Protein AF-A0A392P795-F1 (afdb_monomer)

Sequence (72 aa):
MSKEELIFLWMANGFISSRENLEVEDVGNMIWNELCQKSFFQDIDMDG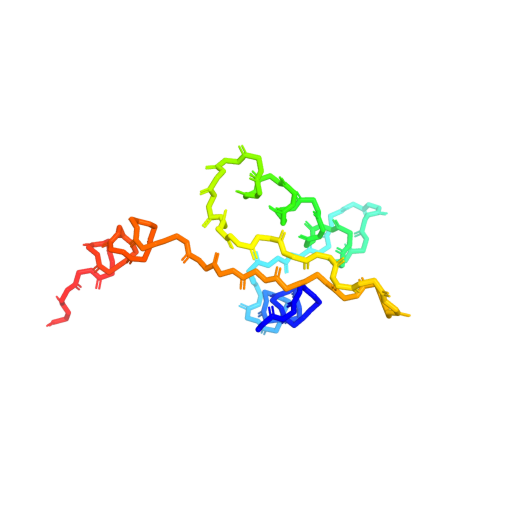DYGDISFKMHDLVHDLAQSLMGQE

Structure (mmCIF, N/CA/C/O backbone):
data_AF-A0A392P795-F1
#
_entry.id   AF-A0A392P795-F1
#
loop_
_atom_site.group_PDB
_atom_site.id
_atom_site.type_symbol
_atom_site.label_atom_id
_atom_site.label_alt_id
_atom_site.label_comp_id
_atom_site.label_asym_id
_atom_site.label_entity_id
_atom_site.label_seq_id
_atom_site.pdbx_PDB_ins_code
_atom_site.Cartn_x
_atom_site.Cartn_y
_atom_site.Cartn_z
_atom_site.occupancy
_atom_site.B_iso_or_equiv
_atom_site.auth_seq_id
_atom_site.auth_comp_id
_atom_site.auth_asym_id
_atom_site.auth_atom_id
_atom_site.pdbx_PDB_model_num
ATOM 1 N N . MET A 1 1 ? 7.200 3.545 7.507 1.00 72.12 1 MET A N 1
ATOM 2 C CA . MET A 1 1 ? 7.105 2.847 6.218 1.00 72.12 1 MET A CA 1
ATOM 3 C C . MET A 1 1 ? 6.718 3.896 5.216 1.00 72.12 1 MET A C 1
ATOM 5 O O . MET A 1 1 ? 5.701 4.560 5.407 1.00 72.12 1 MET A O 1
ATOM 9 N N . SER A 1 2 ? 7.577 4.083 4.235 1.00 83.06 2 SER A N 1
ATOM 10 C CA . SER A 1 2 ? 7.387 5.036 3.155 1.00 83.06 2 SER A CA 1
ATOM 11 C C . SER A 1 2 ? 6.618 4.370 2.021 1.00 83.06 2 SER A C 1
ATOM 13 O O . SER A 1 2 ? 6.681 3.149 1.837 1.00 83.06 2 SER A O 1
ATOM 15 N N . LYS A 1 3 ? 5.861 5.155 1.254 1.00 85.00 3 LYS A N 1
ATOM 16 C CA . LYS A 1 3 ? 5.101 4.650 0.098 1.00 85.00 3 LYS A CA 1
ATOM 17 C C . LYS A 1 3 ? 5.984 3.844 -0.863 1.00 85.00 3 LYS A C 1
ATOM 19 O O . LYS A 1 3 ? 5.579 2.778 -1.322 1.00 85.00 3 LYS A O 1
ATOM 24 N N . GLU A 1 4 ? 7.186 4.342 -1.140 1.00 85.88 4 GLU A N 1
ATOM 25 C CA . GLU A 1 4 ? 8.147 3.694 -2.037 1.00 85.88 4 GLU A CA 1
ATOM 26 C C . GLU A 1 4 ? 8.595 2.328 -1.505 1.00 85.88 4 GLU A C 1
ATOM 28 O O . GLU A 1 4 ? 8.581 1.346 -2.244 1.00 85.88 4 GLU A O 1
ATOM 33 N N . GLU A 1 5 ? 8.896 2.228 -0.206 1.00 87.69 5 GLU A N 1
ATOM 34 C CA . GLU A 1 5 ? 9.278 0.964 0.437 1.00 87.69 5 GLU A CA 1
ATOM 35 C C . GLU A 1 5 ? 8.195 -0.107 0.273 1.00 87.69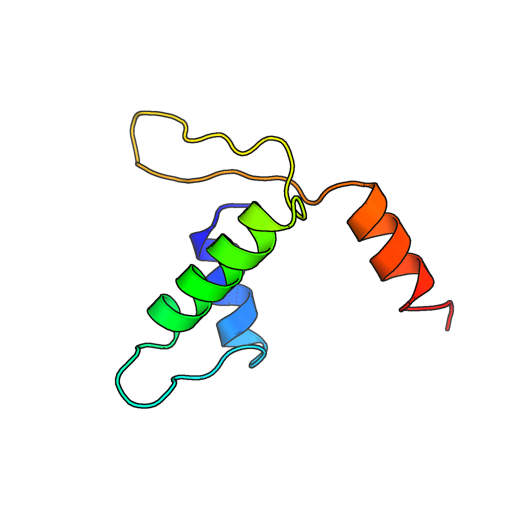 5 GLU A C 1
ATOM 37 O O . GLU A 1 5 ? 8.501 -1.261 -0.027 1.00 87.69 5 GLU A O 1
ATOM 42 N N . LEU A 1 6 ? 6.919 0.262 0.427 1.00 88.06 6 LEU A N 1
ATOM 43 C CA . LEU A 1 6 ? 5.819 -0.683 0.256 1.00 88.06 6 LEU A CA 1
ATOM 44 C C . LEU A 1 6 ? 5.689 -1.163 -1.193 1.00 88.06 6 LEU A C 1
ATOM 46 O O . LEU A 1 6 ? 5.485 -2.356 -1.423 1.00 88.06 6 LEU A O 1
ATOM 50 N N . ILE A 1 7 ? 5.839 -0.260 -2.165 1.00 88.81 7 ILE A N 1
ATOM 51 C CA . ILE A 1 7 ? 5.818 -0.627 -3.584 1.00 88.81 7 ILE A CA 1
ATOM 52 C C . ILE A 1 7 ? 6.988 -1.570 -3.892 1.00 88.81 7 ILE A C 1
ATOM 54 O O . ILE A 1 7 ? 6.769 -2.619 -4.499 1.00 88.81 7 ILE A O 1
ATOM 58 N N . PHE A 1 8 ? 8.200 -1.284 -3.401 1.00 89.94 8 PHE A N 1
ATOM 59 C CA . PHE A 1 8 ? 9.349 -2.185 -3.547 1.00 89.94 8 PHE A CA 1
ATOM 60 C C . PHE A 1 8 ? 9.099 -3.563 -2.925 1.00 89.94 8 PHE A C 1
ATOM 62 O O . PHE A 1 8 ? 9.446 -4.570 -3.540 1.00 89.94 8 PHE A O 1
ATOM 69 N N . LEU A 1 9 ? 8.452 -3.640 -1.757 1.00 91.50 9 LEU A N 1
ATOM 70 C CA . LEU A 1 9 ? 8.074 -4.918 -1.143 1.00 91.50 9 LEU A CA 1
ATOM 71 C C . LEU A 1 9 ? 7.072 -5.696 -2.003 1.00 91.50 9 LEU A C 1
ATOM 73 O O . LEU A 1 9 ? 7.227 -6.905 -2.181 1.00 91.50 9 LEU A O 1
ATOM 77 N N . TRP A 1 10 ? 6.073 -5.025 -2.579 1.00 92.44 10 TRP A N 1
ATOM 78 C CA . TRP A 1 10 ? 5.134 -5.667 -3.500 1.00 92.44 10 TRP A CA 1
ATOM 79 C C . TRP A 1 10 ? 5.818 -6.193 -4.760 1.00 92.44 10 TRP A C 1
ATOM 81 O O . TRP A 1 10 ? 5.476 -7.285 -5.219 1.00 92.44 10 TRP A O 1
ATOM 91 N N . MET A 1 11 ? 6.796 -5.456 -5.293 1.00 90.06 11 MET A N 1
ATOM 92 C CA . MET A 1 11 ? 7.605 -5.906 -6.427 1.00 90.06 11 MET A CA 1
ATOM 93 C C . MET A 1 11 ? 8.480 -7.104 -6.056 1.00 90.06 11 MET A C 1
ATOM 95 O O . MET A 1 11 ? 8.465 -8.114 -6.756 1.00 90.06 11 MET A O 1
ATOM 99 N N . ALA A 1 12 ? 9.199 -7.026 -4.934 1.00 91.94 12 ALA A N 1
ATOM 100 C CA . ALA A 1 12 ? 10.097 -8.081 -4.470 1.00 91.94 12 ALA A CA 1
ATOM 101 C C . ALA A 1 12 ? 9.354 -9.390 -4.163 1.00 91.94 12 ALA A C 1
ATOM 103 O O . ALA A 1 12 ? 9.865 -10.471 -4.445 1.00 91.94 12 ALA A O 1
ATOM 104 N N . ASN A 1 13 ? 8.134 -9.298 -3.627 1.00 89.69 13 ASN A N 1
ATOM 105 C CA . ASN A 1 13 ? 7.297 -10.460 -3.337 1.00 89.69 13 ASN A CA 1
ATOM 106 C C . ASN A 1 13 ? 6.450 -10.921 -4.542 1.00 89.69 13 ASN A C 1
ATOM 108 O O . ASN A 1 13 ? 5.673 -11.867 -4.425 1.00 89.69 13 ASN A O 1
ATOM 112 N N . GLY A 1 14 ? 6.562 -10.252 -5.695 1.00 89.69 14 GLY A N 1
ATOM 113 C CA . GLY A 1 14 ? 5.824 -10.598 -6.912 1.00 89.69 14 GLY A CA 1
ATOM 114 C C . GLY A 1 14 ? 4.307 -10.405 -6.812 1.00 89.69 14 GLY A C 1
ATOM 115 O O . GLY A 1 14 ? 3.564 -11.029 -7.567 1.00 89.69 14 GLY A O 1
ATOM 116 N N . PHE A 1 15 ? 3.829 -9.563 -5.889 1.00 88.31 15 PHE A N 1
ATOM 117 C CA . PHE A 1 15 ? 2.402 -9.239 -5.767 1.00 88.31 15 PHE A CA 1
ATOM 118 C C . PHE A 1 15 ? 1.908 -8.354 -6.909 1.00 88.31 15 PHE A C 1
ATOM 120 O O . PHE A 1 15 ? 0.735 -8.412 -7.278 1.00 88.31 15 PHE A O 1
ATOM 127 N N . ILE A 1 16 ? 2.804 -7.539 -7.463 1.00 90.06 16 ILE A N 1
ATOM 128 C CA . ILE A 1 16 ? 2.535 -6.682 -8.611 1.00 90.06 16 ILE A CA 1
ATOM 129 C C . ILE A 1 16 ? 3.488 -7.037 -9.748 1.00 90.06 16 ILE A C 1
ATOM 131 O O . ILE A 1 16 ? 4.620 -7.464 -9.534 1.00 90.06 16 ILE A O 1
ATOM 135 N N . SER A 1 17 ? 3.006 -6.876 -10.973 1.00 86.81 17 SER A N 1
ATOM 136 C CA . SER A 1 17 ? 3.766 -7.099 -12.201 1.00 86.81 17 SER A CA 1
ATOM 137 C C . SER A 1 17 ? 3.508 -5.946 -13.160 1.00 86.81 17 SER A C 1
ATOM 139 O O . SER A 1 17 ? 2.527 -5.212 -13.005 1.00 86.81 17 SER A O 1
ATOM 141 N N . SER A 1 18 ? 4.399 -5.765 -14.133 1.00 87.19 18 SER A N 1
ATOM 142 C CA . SER A 1 18 ? 4.201 -4.757 -15.170 1.00 87.19 18 SER A CA 1
ATOM 143 C C . SER A 1 18 ? 2.952 -5.097 -15.972 1.00 87.19 18 SER A C 1
ATOM 145 O O . SER A 1 18 ? 2.629 -6.267 -16.207 1.00 87.19 18 SER A O 1
ATOM 147 N N . ARG A 1 19 ? 2.229 -4.063 -16.395 1.00 85.75 19 ARG A N 1
ATOM 148 C CA . ARG A 1 19 ? 1.000 -4.233 -17.164 1.00 85.75 19 ARG A CA 1
ATOM 149 C C . ARG A 1 19 ? 1.083 -3.427 -18.440 1.00 85.75 19 ARG A C 1
ATOM 151 O O . ARG A 1 19 ? 1.099 -2.206 -18.388 1.00 85.75 19 ARG A O 1
ATOM 158 N N . GLU A 1 20 ? 1.054 -4.124 -19.572 1.00 82.88 20 GLU A N 1
ATOM 159 C CA . GLU A 1 20 ? 1.054 -3.535 -20.917 1.00 82.88 20 GLU A CA 1
ATOM 160 C C . GLU A 1 20 ? 2.173 -2.495 -21.107 1.00 82.88 20 GLU A C 1
ATOM 162 O O . GLU A 1 20 ? 3.303 -2.876 -21.398 1.00 82.88 20 GLU A O 1
ATOM 167 N N . ASN A 1 21 ? 1.851 -1.208 -20.924 1.00 84.81 21 ASN A N 1
ATOM 168 C CA . ASN A 1 21 ? 2.733 -0.051 -21.108 1.00 84.81 21 ASN A CA 1
ATOM 169 C C . ASN A 1 21 ? 3.085 0.671 -19.792 1.00 84.81 21 ASN A C 1
ATOM 171 O O . ASN A 1 21 ? 3.582 1.791 -19.837 1.00 84.81 21 ASN A O 1
ATOM 175 N N . LEU A 1 22 ? 2.760 0.084 -18.641 1.00 87.19 22 LEU A N 1
ATOM 176 C CA . LEU A 1 22 ? 3.032 0.651 -17.323 1.00 87.19 22 LEU A CA 1
ATOM 177 C C . LEU A 1 22 ? 4.192 -0.086 -16.667 1.00 87.19 22 LEU A C 1
ATOM 179 O O . LEU A 1 22 ? 4.224 -1.326 -16.648 1.00 87.19 22 LEU A O 1
ATOM 183 N N . GLU A 1 23 ? 5.117 0.683 -16.098 1.00 88.56 23 GLU A N 1
ATOM 184 C CA . GLU A 1 23 ? 6.179 0.121 -15.280 1.00 88.56 23 GLU A CA 1
ATOM 185 C C . GLU A 1 23 ? 5.583 -0.464 -13.996 1.00 88.56 23 GLU A C 1
ATOM 187 O O . GLU A 1 23 ? 4.472 -0.134 -13.569 1.00 88.56 23 GLU A O 1
ATOM 192 N N . VAL A 1 24 ? 6.307 -1.392 -13.371 1.00 88.00 24 VAL A N 1
ATOM 193 C CA . VAL A 1 24 ? 5.824 -2.047 -12.147 1.00 88.00 24 VAL A CA 1
ATOM 194 C C . VAL A 1 24 ? 5.594 -1.012 -11.034 1.00 88.00 24 VAL A C 1
ATOM 196 O O . VAL A 1 24 ? 4.651 -1.134 -10.252 1.00 88.00 24 VAL A O 1
ATOM 199 N N . GLU A 1 25 ? 6.394 0.054 -11.023 1.00 88.81 25 GLU A N 1
ATOM 200 C CA . GLU A 1 25 ? 6.238 1.197 -10.125 1.00 88.81 25 GLU A CA 1
AT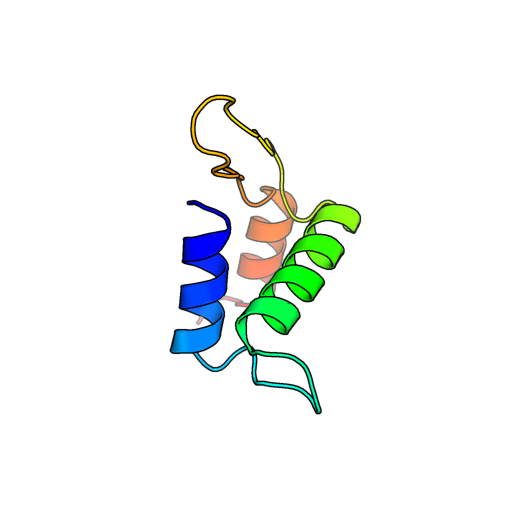OM 201 C C . GLU A 1 25 ? 4.929 1.959 -10.375 1.00 88.81 25 GLU A C 1
ATOM 203 O O . GLU A 1 25 ? 4.217 2.274 -9.421 1.00 88.81 25 GLU A O 1
ATOM 208 N N . ASP A 1 26 ? 4.547 2.201 -11.634 1.00 89.38 26 ASP A N 1
ATOM 209 C CA . ASP A 1 26 ? 3.268 2.839 -11.979 1.00 89.38 26 ASP A CA 1
ATOM 210 C C . A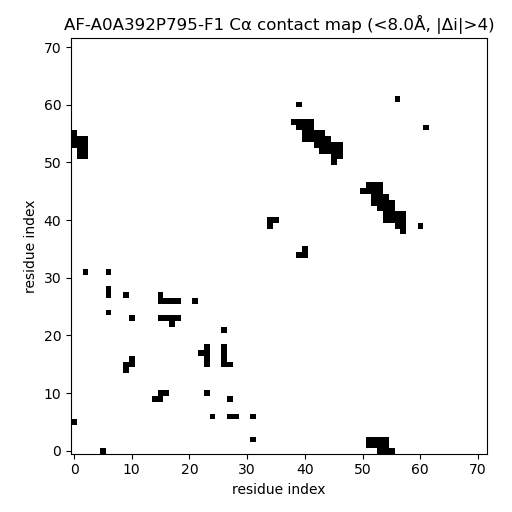SP A 1 26 ? 2.081 1.998 -11.498 1.00 89.38 26 ASP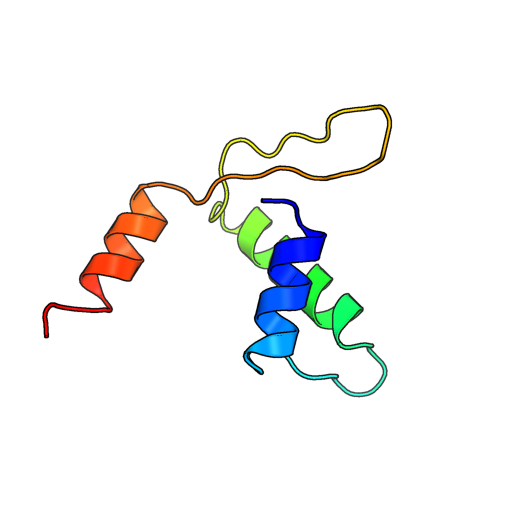 A C 1
ATOM 212 O O . ASP A 1 26 ? 1.128 2.518 -10.913 1.00 89.38 26 ASP A O 1
ATOM 216 N N . VAL A 1 27 ? 2.155 0.678 -11.693 1.00 90.50 27 VAL A N 1
ATOM 217 C CA . VAL A 1 27 ? 1.139 -0.265 -11.206 1.00 90.50 27 VAL A CA 1
ATOM 218 C C . VAL A 1 27 ? 1.054 -0.222 -9.677 1.00 90.50 27 VAL A C 1
ATOM 220 O O . VAL A 1 27 ? -0.046 -0.154 -9.122 1.00 90.50 27 VAL A O 1
ATOM 223 N N . GLY A 1 28 ? 2.198 -0.194 -8.988 1.00 89.94 28 GLY A N 1
ATOM 224 C CA . GLY A 1 28 ? 2.268 -0.040 -7.535 1.00 89.94 28 GLY A CA 1
ATOM 225 C C . GLY A 1 28 ? 1.648 1.272 -7.050 1.00 89.94 28 GLY A C 1
ATOM 226 O O . GLY A 1 28 ? 0.863 1.272 -6.103 1.00 89.94 28 GLY A O 1
ATOM 227 N N . ASN A 1 29 ? 1.917 2.380 -7.742 1.00 89.38 29 ASN A N 1
ATOM 228 C CA . ASN A 1 29 ? 1.338 3.692 -7.451 1.00 89.38 29 ASN A CA 1
ATOM 229 C C . ASN A 1 29 ? -0.189 3.716 -7.618 1.00 89.38 29 ASN A C 1
ATOM 231 O O . ASN A 1 29 ? -0.891 4.298 -6.786 1.00 89.38 29 ASN A O 1
ATOM 235 N N . MET A 1 30 ? -0.716 3.070 -8.661 1.00 89.69 30 MET A N 1
ATOM 236 C CA . MET A 1 30 ?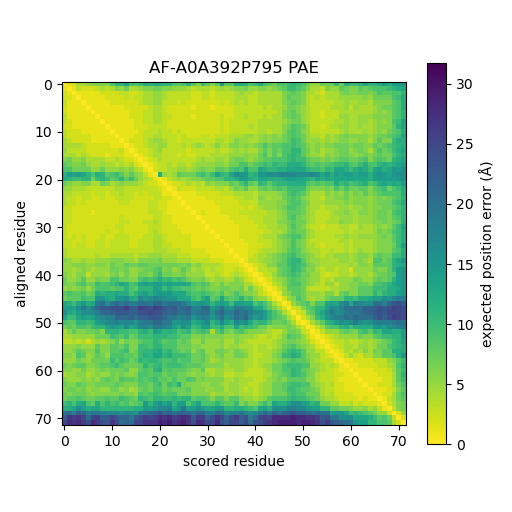 -2.162 2.957 -8.871 1.00 89.69 30 MET A CA 1
ATOM 237 C C . MET A 1 30 ? -2.827 2.154 -7.750 1.00 89.69 30 MET A C 1
ATOM 239 O O . MET A 1 30 ? -3.827 2.598 -7.189 1.00 89.69 30 MET A O 1
ATOM 243 N N . ILE A 1 31 ? -2.250 1.008 -7.376 1.00 88.81 31 ILE A N 1
ATOM 244 C CA . ILE A 1 31 ? -2.770 0.166 -6.288 1.00 88.81 31 ILE A CA 1
ATOM 245 C C . ILE A 1 31 ? -2.712 0.910 -4.953 1.00 88.81 31 ILE A C 1
ATOM 247 O O . ILE A 1 31 ? -3.689 0.906 -4.205 1.00 88.81 31 ILE A O 1
ATOM 251 N N . TRP A 1 32 ? -1.607 1.603 -4.678 1.00 87.50 32 TRP A N 1
ATOM 252 C CA . TRP A 1 32 ? -1.466 2.469 -3.511 1.00 87.50 32 TRP A CA 1
ATOM 253 C C . TRP A 1 32 ? -2.605 3.494 -3.423 1.00 87.50 32 TRP A C 1
ATOM 255 O O . TRP A 1 32 ? -3.259 3.616 -2.386 1.00 87.50 32 TRP A O 1
ATOM 265 N N . ASN A 1 33 ? -2.878 4.201 -4.523 1.00 87.25 33 ASN A N 1
ATOM 266 C CA . ASN A 1 33 ? -3.925 5.216 -4.582 1.00 87.25 33 ASN A CA 1
ATOM 267 C C . ASN A 1 33 ? -5.333 4.626 -4.381 1.00 87.25 33 ASN A C 1
ATOM 269 O O . ASN A 1 33 ? -6.167 5.229 -3.708 1.00 87.25 33 ASN A O 1
ATOM 273 N N . GLU A 1 34 ? -5.603 3.436 -4.915 1.00 88.88 34 GLU A N 1
ATOM 274 C CA . GLU A 1 34 ? -6.871 2.731 -4.693 1.00 88.88 34 GLU A CA 1
ATOM 275 C C . GLU A 1 34 ? -7.047 2.297 -3.232 1.00 88.88 34 GLU A C 1
ATOM 277 O O . GLU A 1 34 ? -8.121 2.465 -2.654 1.00 88.88 34 GLU A O 1
ATOM 282 N N . LEU A 1 35 ? -5.994 1.779 -2.596 1.00 87.81 35 LEU A N 1
ATOM 283 C CA . LEU A 1 35 ? -6.021 1.421 -1.175 1.00 87.81 35 LEU A CA 1
ATOM 284 C C . LEU A 1 35 ? -6.215 2.662 -0.290 1.00 87.81 35 LEU A C 1
ATOM 286 O O . LEU A 1 35 ? -7.013 2.636 0.649 1.00 87.81 35 LEU A O 1
ATOM 290 N N . CYS A 1 36 ? -5.567 3.773 -0.640 1.00 84.31 36 CYS A N 1
ATOM 291 C CA . CYS A 1 36 ? -5.770 5.065 0.008 1.00 84.31 36 CYS A CA 1
ATOM 292 C C . CYS A 1 36 ? -7.233 5.534 -0.094 1.00 84.31 36 CYS A C 1
ATOM 294 O O . CYS A 1 36 ? -7.832 5.904 0.915 1.00 84.31 36 CYS A O 1
ATOM 296 N N . GLN A 1 37 ? -7.839 5.464 -1.285 1.00 82.88 37 GLN A N 1
ATOM 297 C CA . GLN A 1 37 ? -9.251 5.817 -1.497 1.00 82.88 37 GLN A CA 1
ATOM 298 C C . GLN A 1 37 ? -10.214 4.923 -0.710 1.00 82.88 37 GLN A C 1
ATOM 300 O O . GLN A 1 37 ? -11.267 5.380 -0.271 1.00 82.88 37 GLN A O 1
ATOM 305 N N . LYS A 1 38 ? -9.854 3.655 -0.501 1.00 83.12 38 LYS A N 1
ATOM 306 C CA . LYS A 1 38 ? -10.634 2.701 0.298 1.00 83.12 38 LYS A CA 1
ATOM 307 C C . LYS A 1 38 ? -10.389 2.814 1.805 1.00 83.12 38 LYS A C 1
ATOM 309 O O . LYS A 1 38 ? -10.844 1.948 2.547 1.00 83.12 38 LYS A O 1
ATOM 314 N 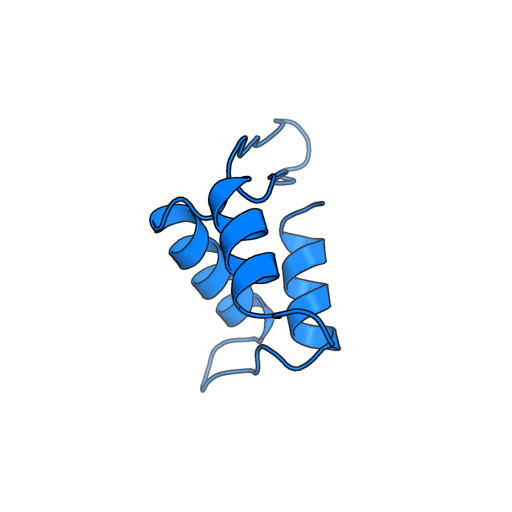N . SER A 1 39 ? -9.672 3.848 2.252 1.00 81.44 39 SER A N 1
ATOM 315 C CA . SER A 1 39 ? -9.329 4.079 3.660 1.00 81.44 39 SER A CA 1
ATOM 316 C C . SER A 1 39 ? -8.555 2.921 4.303 1.00 81.44 39 SER A C 1
ATOM 318 O O . SER A 1 39 ? -8.656 2.701 5.508 1.00 81.44 39 SER A O 1
ATOM 320 N N . PHE A 1 40 ? -7.761 2.179 3.517 1.00 79.69 40 PHE A N 1
ATOM 321 C CA . PHE A 1 40 ? -6.897 1.122 4.061 1.00 79.69 40 PHE A CA 1
ATOM 322 C C . PHE A 1 40 ? -5.753 1.681 4.916 1.00 79.69 40 PHE A C 1
ATOM 324 O O . PHE A 1 40 ? -5.243 0.991 5.802 1.00 79.69 40 PHE A O 1
ATOM 331 N N . PHE A 1 41 ? -5.356 2.924 4.644 1.00 82.88 41 PHE A N 1
ATOM 332 C CA . PHE A 1 41 ? -4.289 3.618 5.349 1.00 82.88 41 PHE A CA 1
ATOM 333 C C . PHE A 1 41 ? -4.846 4.753 6.213 1.00 82.88 41 PHE A C 1
ATOM 335 O O . PHE A 1 41 ? -5.791 5.441 5.828 1.00 82.88 41 PHE A O 1
ATOM 342 N N . GLN A 1 42 ? -4.228 4.941 7.374 1.00 78.56 42 GLN A N 1
ATOM 343 C CA . GLN A 1 42 ? -4.462 6.011 8.336 1.00 78.56 42 GLN A CA 1
ATOM 344 C C . GLN A 1 42 ? -3.182 6.849 8.486 1.00 78.56 42 GLN A C 1
ATOM 346 O O . GLN A 1 42 ? -2.097 6.385 8.131 1.00 78.56 42 GLN A O 1
ATOM 351 N N . ASP A 1 43 ? -3.312 8.069 9.018 1.00 73.88 43 ASP A N 1
ATOM 352 C CA . ASP A 1 43 ? -2.196 8.988 9.282 1.00 73.88 43 ASP A CA 1
ATOM 353 C C . ASP A 1 43 ? -1.302 9.181 8.049 1.00 73.88 43 ASP A C 1
ATOM 355 O O . ASP A 1 43 ? -0.087 9.005 8.118 1.00 73.88 43 ASP A O 1
ATOM 359 N N . ILE A 1 44 ? -1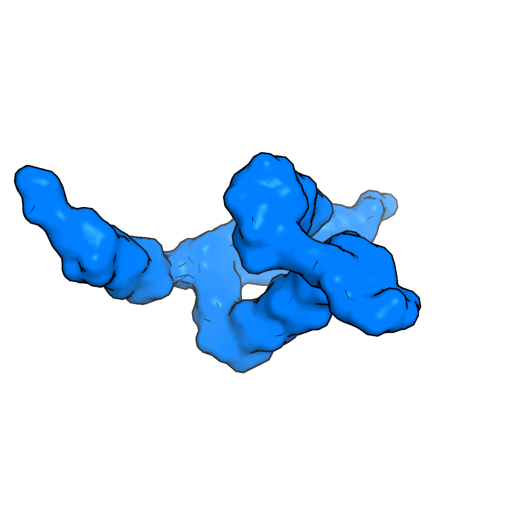.918 9.472 6.898 1.00 76.00 44 ILE A N 1
ATOM 360 C CA . ILE A 1 44 ? -1.167 9.788 5.683 1.00 76.00 44 ILE A CA 1
ATOM 361 C C . ILE A 1 44 ? -0.579 11.178 5.870 1.00 76.00 44 ILE A C 1
ATOM 363 O O . ILE A 1 44 ? -1.299 12.173 5.770 1.00 76.00 44 ILE A O 1
ATOM 367 N N . ASP A 1 45 ? 0.713 11.219 6.162 1.00 74.31 45 ASP A N 1
ATOM 368 C CA . ASP A 1 45 ? 1.457 12.454 6.324 1.00 74.31 45 ASP A CA 1
ATOM 369 C C . ASP A 1 45 ? 2.415 12.630 5.151 1.00 74.31 45 ASP A C 1
ATOM 371 O O . ASP A 1 45 ? 3.205 11.740 4.816 1.00 74.31 45 ASP A O 1
ATOM 375 N N . MET A 1 46 ? 2.302 13.788 4.513 1.00 69.88 46 MET A N 1
ATOM 376 C CA . MET A 1 46 ? 3.206 14.242 3.469 1.00 69.88 46 MET A CA 1
ATOM 377 C C . MET A 1 46 ? 4.096 15.287 4.129 1.00 69.88 46 MET A C 1
ATOM 379 O O . MET A 1 46 ? 3.842 16.486 4.001 1.00 69.88 46 MET A O 1
ATOM 383 N N . ASP A 1 47 ? 5.082 14.824 4.900 1.00 63.03 47 ASP A N 1
ATOM 384 C CA . ASP A 1 47 ? 5.954 15.743 5.623 1.00 63.03 47 ASP A CA 1
ATOM 385 C C . ASP A 1 47 ? 6.817 16.517 4.616 1.00 63.03 47 ASP A C 1
ATOM 387 O O . ASP A 1 47 ? 7.501 15.974 3.736 1.00 63.03 47 ASP A O 1
ATOM 391 N N . GLY A 1 48 ? 6.657 17.832 4.681 1.00 56.03 48 GLY A N 1
ATOM 392 C CA . GLY A 1 48 ? 7.002 18.765 3.627 1.00 56.03 48 GLY A CA 1
ATOM 393 C C . GLY A 1 48 ? 8.460 19.177 3.685 1.00 56.03 48 GLY A C 1
ATOM 394 O O . GLY A 1 48 ? 8.745 20.273 4.135 1.00 56.03 48 GLY A O 1
ATOM 395 N N . ASP A 1 49 ? 9.354 18.338 3.165 1.00 56.53 49 ASP A N 1
ATOM 396 C CA . ASP A 1 49 ? 10.684 18.778 2.700 1.00 56.53 49 ASP A CA 1
ATOM 397 C C . ASP A 1 49 ? 11.308 17.813 1.664 1.00 56.53 49 ASP A C 1
ATOM 399 O O . ASP A 1 49 ? 12.089 18.243 0.819 1.00 56.53 49 ASP A O 1
ATOM 403 N N . TYR A 1 50 ? 10.915 16.528 1.645 1.00 56.88 50 TYR A N 1
ATOM 404 C CA . TYR A 1 50 ? 11.475 15.517 0.721 1.00 56.88 50 TYR A CA 1
ATOM 405 C C . TYR A 1 50 ? 10.447 14.757 -0.134 1.00 56.88 50 TYR A C 1
ATOM 407 O O . TYR A 1 50 ? 10.833 13.912 -0.937 1.00 56.88 50 TYR A O 1
ATOM 415 N N . GLY A 1 51 ? 9.150 15.065 -0.012 1.00 59.94 51 GLY A N 1
ATOM 416 C CA . GLY A 1 51 ? 8.100 14.403 -0.799 1.00 59.94 51 GLY A CA 1
ATOM 417 C C . GLY A 1 51 ? 7.829 12.951 -0.397 1.00 59.94 51 GLY A C 1
ATOM 418 O O . GLY A 1 51 ? 7.120 12.249 -1.118 1.00 59.94 51 GLY A O 1
ATOM 419 N N . ASP A 1 52 ? 8.366 12.509 0.743 1.00 67.56 52 ASP A N 1
ATOM 420 C CA . ASP A 1 52 ? 8.117 11.170 1.256 1.00 67.56 52 ASP A CA 1
ATOM 421 C C . ASP A 1 52 ? 6.727 11.094 1.902 1.00 67.56 52 ASP A C 1
ATOM 423 O O . ASP A 1 52 ? 6.330 11.955 2.690 1.00 67.56 52 ASP A O 1
ATOM 427 N N . ILE A 1 53 ? 5.967 10.065 1.530 1.00 76.44 53 ILE A N 1
ATOM 428 C CA . ILE A 1 53 ? 4.614 9.831 2.034 1.00 76.44 53 ILE A CA 1
ATOM 429 C C . ILE A 1 53 ? 4.716 8.743 3.088 1.00 76.44 53 ILE A C 1
ATOM 431 O O . ILE A 1 53 ? 4.937 7.569 2.767 1.00 76.44 53 ILE A O 1
ATOM 435 N N . SER A 1 54 ? 4.511 9.138 4.341 1.00 76.94 54 SER A N 1
ATOM 436 C CA . SER A 1 54 ? 4.406 8.205 5.452 1.00 76.94 54 SER A CA 1
ATOM 437 C C . SER A 1 54 ? 2.945 7.843 5.694 1.00 76.94 54 SER A C 1
ATOM 439 O O . SER A 1 54 ? 2.032 8.639 5.473 1.00 76.94 54 SER A O 1
ATOM 441 N N . PHE A 1 55 ? 2.711 6.600 6.098 1.00 82.62 55 PHE A N 1
ATOM 442 C CA . PHE A 1 55 ? 1.371 6.089 6.344 1.00 82.62 55 PHE A CA 1
ATOM 443 C C . PHE A 1 55 ? 1.405 4.963 7.371 1.00 82.62 55 PHE A C 1
ATOM 445 O O . PHE A 1 55 ? 2.437 4.320 7.600 1.00 82.62 55 PHE A O 1
ATOM 452 N N . LYS A 1 56 ? 0.242 4.673 7.950 1.00 82.00 56 LYS A N 1
ATOM 453 C CA . LYS A 1 56 ? 0.017 3.500 8.797 1.00 82.00 56 LYS A CA 1
ATOM 454 C C . LYS A 1 56 ? -1.130 2.669 8.245 1.00 82.00 56 LYS A C 1
ATOM 456 O O . LYS A 1 56 ? -2.064 3.202 7.656 1.00 82.00 56 LYS A O 1
ATOM 461 N N . MET A 1 57 ? -1.070 1.352 8.417 1.00 80.75 57 MET A N 1
ATOM 462 C CA . MET A 1 57 ? -2.216 0.486 8.129 1.00 80.75 57 MET A CA 1
ATOM 463 C C . MET A 1 57 ? -3.288 0.713 9.194 1.00 80.75 57 MET A C 1
ATOM 465 O O . MET A 1 57 ? -2.958 0.811 10.372 1.00 80.75 57 MET A O 1
ATOM 469 N N . HIS A 1 58 ? -4.554 0.798 8.788 1.00 82.12 58 HIS A N 1
ATOM 470 C CA . HIS A 1 58 ? -5.651 0.934 9.740 1.00 82.12 58 HIS A CA 1
ATOM 471 C C . HIS A 1 58 ? -5.761 -0.330 10.611 1.00 82.12 58 HIS A C 1
ATOM 473 O O . HIS A 1 58 ? -5.780 -1.439 10.077 1.00 82.12 58 HIS A O 1
ATOM 479 N N . ASP A 1 59 ? -5.933 -0.169 11.926 1.00 79.12 59 ASP A N 1
ATOM 480 C CA . ASP A 1 59 ? -6.085 -1.291 12.870 1.00 79.12 59 ASP A CA 1
ATOM 481 C C . ASP A 1 59 ? -7.184 -2.288 12.449 1.00 79.12 59 ASP A C 1
ATOM 483 O O . ASP A 1 59 ? -6.969 -3.488 12.473 1.00 79.12 59 ASP A O 1
ATOM 487 N N . LEU A 1 60 ? -8.327 -1.819 11.930 1.00 82.31 60 LEU A N 1
ATOM 488 C CA . LEU A 1 60 ? -9.392 -2.681 11.399 1.00 82.31 60 LEU A CA 1
ATOM 489 C C . LEU A 1 60 ? -8.960 -3.529 10.193 1.00 82.31 60 LEU A C 1
ATOM 491 O O . LEU A 1 60 ? -9.417 -4.660 10.041 1.00 82.31 60 LEU A O 1
ATOM 495 N N . VAL A 1 61 ? -8.103 -2.996 9.316 1.00 82.19 61 VAL A N 1
ATOM 496 C CA . VAL A 1 61 ? -7.538 -3.759 8.190 1.00 82.19 61 VAL A CA 1
ATOM 497 C C . VAL A 1 61 ? -6.523 -4.767 8.706 1.00 82.19 61 VAL A C 1
ATOM 499 O O . VAL A 1 61 ? -6.473 -5.890 8.208 1.00 82.19 61 VAL A O 1
ATOM 502 N N . HIS A 1 62 ? -5.741 -4.382 9.712 1.00 82.94 62 HIS A N 1
ATOM 503 C CA . HIS A 1 62 ? -4.811 -5.276 10.380 1.00 82.94 62 HIS A CA 1
ATOM 504 C C . HIS A 1 62 ? -5.543 -6.446 11.051 1.00 82.94 62 HIS A C 1
ATOM 506 O O . HIS A 1 62 ? -5.214 -7.599 10.783 1.00 82.94 62 HIS A O 1
ATOM 512 N N . ASP A 1 63 ? -6.591 -6.167 11.825 1.00 85.25 63 ASP A N 1
ATOM 513 C CA . ASP A 1 63 ? -7.442 -7.164 12.477 1.00 85.25 63 ASP A CA 1
ATOM 514 C C . ASP A 1 63 ? -8.134 -8.067 11.450 1.00 85.25 63 ASP A C 1
ATOM 516 O O . ASP A 1 63 ? -8.189 -9.287 11.614 1.00 85.25 63 ASP A O 1
ATOM 520 N N . LEU A 1 64 ? -8.619 -7.490 10.343 1.00 84.69 64 LEU A N 1
ATOM 521 C CA . LEU A 1 64 ? -9.186 -8.258 9.238 1.00 84.69 64 LEU A CA 1
ATOM 522 C C . LEU A 1 64 ? -8.137 -9.186 8.613 1.00 84.69 64 LEU A C 1
ATOM 524 O O . LEU A 1 64 ? -8.423 -10.368 8.420 1.00 84.69 64 LEU A O 1
ATOM 528 N N . ALA A 1 65 ? -6.933 -8.687 8.324 1.00 85.12 65 ALA A N 1
ATOM 529 C CA . ALA A 1 65 ? -5.848 -9.493 7.775 1.00 85.12 65 ALA A CA 1
ATOM 530 C C . ALA A 1 65 ? -5.469 -10.630 8.732 1.00 85.12 65 ALA A C 1
ATOM 532 O O . ALA A 1 65 ? -5.372 -11.770 8.289 1.00 85.12 65 ALA A O 1
ATOM 533 N N . GLN A 1 66 ? -5.366 -10.356 10.037 1.00 84.62 66 GLN A N 1
ATOM 534 C CA . GLN A 1 66 ? -5.149 -11.386 11.056 1.00 84.62 66 GLN A CA 1
ATOM 535 C C . GLN A 1 66 ? -6.285 -12.418 11.093 1.00 84.62 66 GLN A C 1
ATOM 537 O O . GLN A 1 66 ? -6.025 -13.611 11.218 1.00 84.62 66 GLN A O 1
ATOM 542 N N . SER A 1 67 ? -7.542 -11.986 10.955 1.00 86.12 67 SER A N 1
ATOM 543 C CA . SER A 1 67 ? -8.695 -12.894 10.955 1.00 86.12 67 SER A CA 1
ATOM 544 C C . SER A 1 67 ? -8.751 -13.797 9.715 1.00 86.12 67 SER A C 1
ATOM 546 O O . SER A 1 67 ? -9.173 -14.948 9.811 1.00 86.12 67 SER A O 1
ATOM 548 N N . LEU A 1 68 ? -8.322 -13.286 8.553 1.00 82.19 68 LEU A N 1
ATOM 549 C CA . LEU A 1 68 ? -8.298 -14.016 7.282 1.00 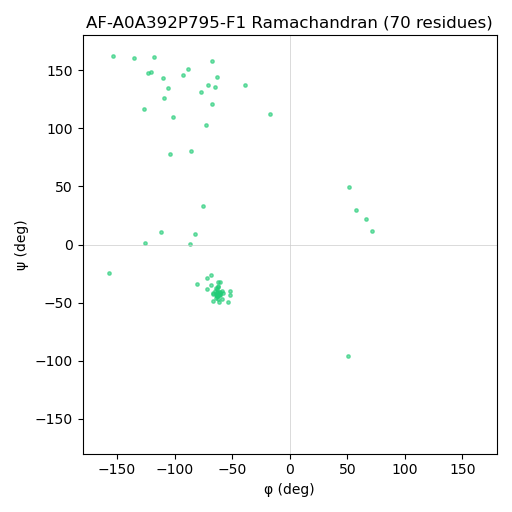82.19 68 LEU A CA 1
ATOM 550 C C . LEU A 1 68 ? -7.076 -14.928 7.169 1.00 82.19 68 LEU A C 1
ATOM 552 O O . LEU A 1 68 ? -7.181 -16.021 6.618 1.00 82.19 68 LEU A O 1
ATOM 556 N N . MET A 1 69 ? -5.942 -14.514 7.733 1.00 76.69 69 MET A N 1
ATOM 557 C CA . MET A 1 69 ? -4.746 -15.336 7.933 1.00 76.69 69 MET A CA 1
ATOM 558 C C . MET A 1 69 ? -4.920 -16.321 9.100 1.00 76.69 69 MET A C 1
ATOM 560 O O . MET A 1 69 ? -3.957 -16.570 9.816 1.00 76.69 69 MET A O 1
ATOM 564 N N . GLY A 1 70 ? -6.147 -16.813 9.325 1.00 62.59 70 GLY A N 1
ATOM 565 C CA . GLY A 1 70 ? -6.562 -17.540 10.523 1.00 62.59 70 GLY A CA 1
ATOM 566 C C . GLY A 1 70 ? -5.493 -18.489 11.060 1.00 62.59 70 GLY A C 1
ATOM 567 O O . GLY A 1 70 ? -4.841 -19.171 10.276 1.00 62.59 70 GLY A O 1
ATOM 568 N N . GLN A 1 71 ? -5.341 -18.474 12.390 1.00 56.91 71 GLN A N 1
ATOM 569 C CA . GLN A 1 71 ? -4.519 -19.381 13.200 1.00 56.91 71 GLN A CA 1
ATOM 570 C C . GLN A 1 71 ? -4.136 -20.667 12.450 1.00 56.91 71 GLN A C 1
ATOM 572 O O . GLN A 1 71 ? -5.012 -21.486 12.163 1.00 56.91 71 GLN A O 1
ATOM 577 N N . GLU A 1 72 ? -2.844 -20.827 12.150 1.00 46.69 72 GLU A N 1
ATOM 578 C CA . GLU A 1 72 ? -2.266 -22.161 11.947 1.00 46.69 72 GLU A CA 1
ATOM 579 C C . GLU A 1 72 ? -2.577 -23.074 13.144 1.00 46.69 72 GLU A C 1
ATOM 581 O O . GLU A 1 72 ? -2.536 -22.580 14.301 1.00 46.69 72 GLU A O 1
#

Solvent-accessible surface area (backbone atoms only — not comparable to full-atom values): 4243 Å² total; per-residue (Å²): 104,43,57,66,58,53,40,51,49,35,48,76,71,60,76,50,63,63,51,99,91,39,52,47,64,54,47,37,52,52,52,50,52,52,38,49,75,68,57,46,50,37,76,76,41,70,56,88,84,78,80,52,41,36,50,38,74,26,67,70,55,51,53,47,50,52,61,72,63,48,84,128

InterPro domains:
  IPR036388 Winged helix-like DNA-binding domain superfamily [G3DSA:1.10.10.10] (1-68)
  IPR044974 Disease resistance protein, plants [PTHR23155] (2-67)
  IPR058922 Disease resistance protein, winged helix domain [PF23559] (2-65)

Foldseek 3Di:
DWLVVVLVVCVVVVVFDADDPRHSVRVSVVVVVVCVVVVQWDPFDQDPDPRTTDIDGDVVNVVVVDVVVDDD

pLDDT: mean 81.37, std 10.08, range [46.69, 92.44]

Radius of gyration: 13.67 Å; Cα contacts (8 Å, |Δi|>4): 67; chains: 1; bounding box: 22×41×34 Å

Organism: NCBI:txid97028

Nearest PDB structures (foldseek):
  8xuo-assembly1_G  TM=8.452E-01  e=2.644E-02  Solanum lycopersicum
  8xuq-assembly1_G  TM=8.292E-01  e=6.302E-02  Solanum lycopersicum
  8bv0-assembly2_C  TM=8.036E-01  e=5.514E-02  Solanum lycopersicum
  8rfh-assembly1_B  TM=8.244E-01  e=8.232E-02  Nicotiana benthamiana
  9cc9-assembly1_L  TM=7.626E-01  e=1.006E-01  Nicotiana benthamiana

Mean predicted aligned error: 7.01 Å

Secondary structure (DSSP, 8-state):
-BHHHHHHHHHHTTS---BTTB-HHHHHHHHHHHHHHTT-EEEEEE-TTT--EEEEE-HHHHHHHHHHT---